Protein AF-A0A6L3ERZ7-F1 (afdb_monomer)

Nearest PDB structures (foldseek):
  7m1t-assembly1_B  TM=7.332E-01  e=2.355E+00  Methanoculleus thermophilus
  2z99-assembly1_A-2  TM=4.279E-01  e=3.075E+00  Mycobacterium tuberculosis
  3w6j-assembly1_C  TM=3.001E-01  e=1.929E+00  Geobacillus stearothermophilus

Sequence (71 aa):
MHVRCTFCRHSFNLGRDYLVDALEKAGEKKQKYHAIECPSCRKMIKVPVKQMKRYAPRQADKPDEGQASSG

Foldseek 3Di:
DWDADPPPRDIDDDDQVRLVVQLVVCVVVVHQWGWDADPPPRDTDTDGNVVSVVVHDDPVPPPPPDDDDDD

Radius of gyration: 16.47 Å; Cα contacts (8 Å, |Δi|>4): 77; chains: 1; bounding box: 60×14×31 Å

Mean predicted aligned error: 8.25 Å

Structure (mmCIF, N/CA/C/O backbone):
data_AF-A0A6L3ERZ7-F1
#
_entry.id   AF-A0A6L3ERZ7-F1
#
loop_
_atom_site.group_PDB
_atom_site.id
_atom_site.type_symbol
_atom_site.label_atom_id
_atom_site.label_alt_id
_atom_site.label_comp_id
_atom_site.label_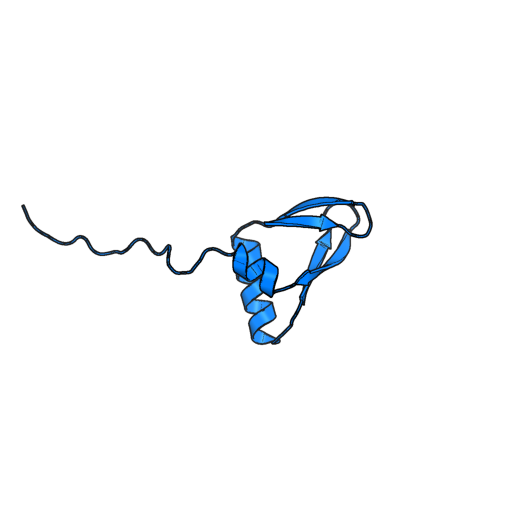asym_id
_atom_site.label_entity_id
_atom_site.label_seq_id
_atom_site.pdbx_PDB_ins_code
_atom_site.Cartn_x
_atom_site.Cartn_y
_atom_site.Cartn_z
_atom_site.occupancy
_atom_site.B_iso_or_equiv
_atom_site.auth_seq_id
_atom_site.auth_comp_id
_atom_site.auth_asym_id
_atom_site.auth_atom_id
_atom_site.pdbx_PDB_model_num
ATOM 1 N N . MET A 1 1 ? -4.273 2.952 -6.593 1.00 90.38 1 MET A N 1
ATOM 2 C CA . MET A 1 1 ? -3.539 3.960 -5.783 1.00 90.38 1 MET A CA 1
ATOM 3 C C . MET A 1 1 ? -2.107 4.054 -6.273 1.00 90.38 1 MET A C 1
ATOM 5 O O . MET A 1 1 ? -1.450 3.024 -6.322 1.00 90.38 1 MET A O 1
ATOM 9 N N . HIS A 1 2 ? -1.614 5.251 -6.586 1.00 93.94 2 HIS A N 1
ATOM 10 C CA . HIS A 1 2 ? -0.227 5.439 -7.015 1.00 93.94 2 HIS A CA 1
ATOM 11 C C . HIS A 1 2 ? 0.737 5.475 -5.819 1.00 93.94 2 HIS A C 1
ATOM 13 O O . HIS A 1 2 ? 0.480 6.168 -4.830 1.00 93.94 2 HIS A O 1
ATOM 19 N N . VAL A 1 3 ? 1.842 4.733 -5.903 1.00 93.88 3 VAL A N 1
ATOM 20 C CA . VAL A 1 3 ? 2.878 4.645 -4.869 1.00 93.88 3 VAL A CA 1
ATOM 21 C C . VAL A 1 3 ? 4.247 4.869 -5.486 1.00 93.88 3 VAL A C 1
ATOM 23 O O . VAL A 1 3 ? 4.582 4.295 -6.517 1.00 93.88 3 VAL A O 1
ATOM 26 N N . ARG A 1 4 ? 5.065 5.674 -4.807 1.00 96.19 4 ARG A N 1
ATOM 27 C CA . ARG A 1 4 ? 6.469 5.887 -5.150 1.00 96.19 4 ARG A CA 1
ATOM 28 C C . ARG A 1 4 ? 7.355 5.208 -4.113 1.00 96.19 4 ARG A C 1
ATOM 30 O O . ARG A 1 4 ? 7.254 5.507 -2.925 1.00 96.19 4 ARG A O 1
ATOM 37 N N . CYS A 1 5 ? 8.225 4.307 -4.555 1.00 96.44 5 CYS A N 1
ATOM 38 C CA . CYS A 1 5 ? 9.186 3.639 -3.684 1.00 96.44 5 CYS A CA 1
ATOM 39 C C . CYS A 1 5 ? 10.209 4.642 -3.129 1.00 96.44 5 CYS A C 1
ATOM 41 O O . CYS A 1 5 ? 10.853 5.361 -3.890 1.00 96.44 5 CYS A O 1
ATOM 43 N N . THR A 1 6 ? 10.415 4.659 -1.812 1.00 95.56 6 THR A N 1
ATOM 44 C CA . THR A 1 6 ? 11.397 5.544 -1.159 1.00 95.56 6 THR A CA 1
ATOM 45 C C . THR A 1 6 ? 12.848 5.118 -1.391 1.00 95.56 6 THR A C 1
ATOM 47 O O . THR A 1 6 ? 13.750 5.918 -1.172 1.00 95.56 6 THR A O 1
ATOM 50 N N . PHE A 1 7 ? 13.083 3.880 -1.840 1.00 96.75 7 PHE A N 1
ATOM 51 C CA . PHE A 1 7 ? 14.423 3.336 -2.078 1.00 96.75 7 PHE A CA 1
ATOM 52 C C . PHE A 1 7 ? 14.894 3.560 -3.520 1.00 96.75 7 PHE A C 1
ATOM 54 O O . PHE A 1 7 ? 15.876 4.255 -3.750 1.00 96.75 7 PHE A O 1
ATOM 61 N N . CYS A 1 8 ? 14.187 2.996 -4.506 1.00 96.94 8 CYS A N 1
ATOM 62 C CA . CYS A 1 8 ? 14.589 3.062 -5.918 1.00 96.94 8 CYS A CA 1
ATOM 63 C C . CYS A 1 8 ? 13.849 4.136 -6.725 1.00 96.94 8 CYS A C 1
ATOM 65 O O . CYS A 1 8 ? 14.106 4.291 -7.913 1.00 96.94 8 CYS A O 1
ATOM 67 N N . ARG A 1 9 ? 12.916 4.872 -6.102 1.00 96.44 9 ARG A N 1
ATOM 68 C CA . ARG A 1 9 ? 12.082 5.913 -6.734 1.00 96.44 9 ARG A CA 1
ATOM 69 C C . ARG A 1 9 ? 11.145 5.419 -7.839 1.00 96.44 9 ARG A C 1
ATOM 71 O O . ARG A 1 9 ? 10.436 6.250 -8.402 1.00 96.44 9 ARG A O 1
ATOM 78 N N . HIS A 1 10 ? 11.097 4.109 -8.101 1.00 97.00 10 HIS A N 1
ATOM 79 C CA . HIS A 1 10 ? 10.138 3.505 -9.018 1.00 97.00 10 HIS A CA 1
ATOM 80 C C . HIS A 1 10 ? 8.707 3.757 -8.539 1.00 97.00 10 HIS A C 1
ATOM 82 O O . HIS A 1 10 ? 8.395 3.649 -7.347 1.00 97.00 10 HIS A O 1
ATOM 88 N N . SER A 1 11 ? 7.857 4.093 -9.495 1.00 96.12 11 SER A N 1
ATOM 89 C CA . SER A 1 11 ? 6.462 4.444 -9.301 1.00 96.12 11 SER A CA 1
ATOM 90 C C . SER A 1 11 ? 5.589 3.320 -9.837 1.00 96.12 11 SER A C 1
ATOM 92 O O . SER A 1 11 ? 5.798 2.868 -10.957 1.00 96.12 11 SER A O 1
ATOM 94 N N . PHE A 1 12 ? 4.624 2.867 -9.045 1.00 95.44 12 PHE A N 1
ATOM 95 C CA . PHE A 1 12 ? 3.741 1.766 -9.411 1.00 95.44 12 PHE A CA 1
ATOM 96 C C . PHE A 1 12 ? 2.346 1.966 -8.822 1.00 95.44 12 PHE A C 1
ATOM 98 O O . PHE A 1 12 ? 2.145 2.730 -7.875 1.00 95.44 12 PHE A O 1
ATOM 105 N N . ASN A 1 13 ? 1.360 1.290 -9.406 1.00 94.62 13 ASN A N 1
ATOM 106 C CA . ASN A 1 13 ? -0.029 1.382 -8.977 1.00 94.62 13 ASN A CA 1
ATOM 107 C C . ASN A 1 13 ? -0.443 0.128 -8.210 1.00 94.62 13 ASN A C 1
ATOM 109 O O . ASN A 1 13 ? -0.219 -0.989 -8.660 1.00 94.62 13 ASN A O 1
ATOM 113 N N . LEU A 1 14 ? -1.102 0.330 -7.072 1.00 92.50 14 LEU A N 1
ATOM 114 C CA . LEU A 1 14 ? -1.835 -0.720 -6.375 1.00 92.50 14 LEU A CA 1
ATOM 115 C C . LEU A 1 14 ? -3.248 -0.830 -6.951 1.00 92.50 14 LEU A C 1
ATOM 117 O O . LEU A 1 14 ? -3.953 0.187 -7.035 1.00 92.50 14 LEU A O 1
ATOM 121 N N . GLY A 1 15 ? -3.636 -2.053 -7.315 1.00 91.25 15 GLY A N 1
ATOM 122 C CA . GLY A 1 15 ? -4.983 -2.406 -7.768 1.00 91.25 15 GLY A CA 1
ATOM 123 C C . GLY A 1 15 ? -6.025 -2.345 -6.648 1.00 91.25 15 GLY A C 1
ATOM 124 O O . GLY A 1 15 ? -5.681 -2.229 -5.471 1.00 91.25 15 GLY A O 1
ATOM 125 N N . ARG A 1 16 ? -7.311 -2.406 -7.016 1.00 89.81 16 ARG A N 1
ATOM 126 C CA . ARG A 1 16 ? -8.424 -2.351 -6.051 1.00 89.81 16 ARG A CA 1
ATOM 127 C C . ARG A 1 16 ? -8.435 -3.567 -5.131 1.00 89.81 16 ARG A C 1
ATOM 129 O O . ARG A 1 16 ? -8.477 -3.373 -3.922 1.00 89.81 16 ARG A O 1
ATOM 136 N N . ASP A 1 17 ? -8.301 -4.768 -5.685 1.00 90.75 17 ASP A N 1
ATOM 137 C CA . ASP A 1 17 ? -8.328 -6.020 -4.912 1.00 90.75 17 ASP A CA 1
ATOM 138 C C . ASP A 1 17 ? -7.213 -6.052 -3.866 1.00 90.75 17 ASP A C 1
ATOM 140 O O . ASP A 1 17 ? -7.442 -6.351 -2.697 1.00 90.75 17 ASP A O 1
ATOM 144 N N . TYR A 1 18 ? -6.018 -5.599 -4.256 1.00 92.31 18 TYR A N 1
ATOM 145 C CA . TYR A 1 18 ? -4.893 -5.454 -3.338 1.00 92.31 18 TYR A CA 1
ATOM 146 C C . TYR A 1 18 ? -5.193 -4.482 -2.190 1.00 92.31 18 TYR A C 1
ATOM 148 O O . TYR A 1 18 ? -4.821 -4.730 -1.047 1.00 92.31 18 TYR A O 1
ATOM 156 N N . LEU A 1 19 ? -5.840 -3.347 -2.478 1.00 92.06 19 LEU A N 1
ATOM 157 C CA . LEU A 1 19 ? -6.189 -2.371 -1.445 1.00 92.06 19 LEU A CA 1
ATOM 158 C C . LEU A 1 19 ? -7.219 -2.930 -0.458 1.00 92.06 19 LEU A C 1
ATOM 160 O O . LEU A 1 19 ? -7.112 -2.613 0.722 1.00 92.06 19 LEU A O 1
ATOM 164 N N . VAL A 1 20 ? -8.184 -3.731 -0.918 1.00 91.75 20 VAL A N 1
ATOM 165 C CA . VAL A 1 20 ? -9.185 -4.379 -0.053 1.00 91.75 20 VAL A CA 1
ATOM 166 C C . VAL A 1 20 ? -8.495 -5.354 0.902 1.00 91.75 20 VAL A C 1
ATOM 168 O O . VAL A 1 20 ? -8.546 -5.143 2.113 1.00 91.75 20 VAL A O 1
ATOM 171 N N . ASP A 1 21 ? -7.732 -6.306 0.363 1.00 92.06 21 ASP A N 1
ATOM 172 C CA . ASP A 1 21 ? -7.000 -7.307 1.150 1.00 92.06 21 ASP A CA 1
ATOM 173 C C . ASP A 1 21 ? -6.011 -6.660 2.142 1.00 92.06 21 ASP A C 1
ATOM 175 O O . ASP A 1 21 ? -5.943 -7.015 3.323 1.00 92.06 21 ASP A O 1
ATOM 179 N N . ALA A 1 22 ? -5.281 -5.631 1.701 1.00 91.94 22 ALA A N 1
ATOM 180 C CA . ALA A 1 22 ? -4.349 -4.907 2.558 1.00 91.94 22 ALA A CA 1
ATOM 181 C C . ALA A 1 22 ? -5.041 -4.169 3.715 1.00 91.94 22 ALA A C 1
ATOM 183 O O . ALA A 1 22 ? -4.474 -4.061 4.809 1.00 91.94 22 ALA A O 1
ATOM 184 N N . LEU A 1 23 ? -6.245 -3.634 3.484 1.00 92.25 23 LEU A N 1
ATOM 185 C CA . LEU A 1 23 ? -7.029 -2.943 4.505 1.00 92.25 23 LEU A CA 1
ATOM 186 C C . LEU A 1 23 ? -7.641 -3.907 5.517 1.00 92.25 23 LEU A C 1
ATOM 188 O O . LEU A 1 23 ? -7.640 -3.572 6.703 1.00 92.25 23 LEU A O 1
ATOM 192 N N . GLU A 1 24 ? -8.108 -5.077 5.082 1.00 91.81 24 GLU A N 1
ATOM 193 C CA . GLU A 1 24 ? -8.599 -6.135 5.972 1.00 91.81 24 GLU A CA 1
ATOM 194 C C . GLU A 1 24 ? -7.485 -6.590 6.920 1.00 91.81 24 GLU A C 1
ATOM 196 O O . GLU A 1 24 ? -7.601 -6.424 8.138 1.00 91.81 24 GLU A O 1
ATOM 201 N N . LYS A 1 25 ? -6.327 -6.977 6.367 1.00 90.50 25 LYS A N 1
ATOM 202 C CA . LYS A 1 25 ? -5.148 -7.401 7.147 1.00 90.50 25 LYS A CA 1
ATOM 203 C C . LYS A 1 25 ? -4.655 -6.327 8.117 1.00 90.50 25 LYS A C 1
ATOM 205 O O . LYS A 1 25 ? -4.209 -6.623 9.230 1.00 90.50 25 LYS A O 1
ATOM 210 N N . ALA A 1 26 ? -4.687 -5.061 7.699 1.00 90.12 26 ALA A N 1
ATOM 211 C CA . ALA A 1 26 ? -4.299 -3.947 8.559 1.00 90.12 26 ALA A CA 1
ATOM 212 C C . ALA A 1 26 ? -5.330 -3.675 9.667 1.00 90.12 26 ALA A C 1
ATOM 214 O O . ALA A 1 26 ? -4.943 -3.270 10.767 1.00 90.12 26 ALA A O 1
ATOM 215 N N . GLY A 1 27 ? -6.618 -3.892 9.38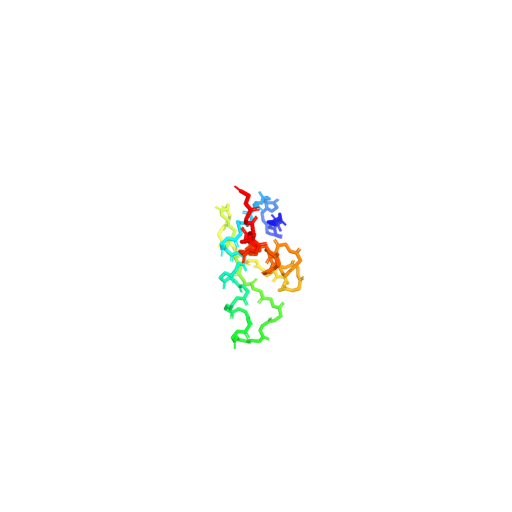6 1.00 87.81 27 GLY A N 1
ATOM 216 C CA . GLY A 1 27 ? -7.720 -3.765 10.335 1.00 87.81 27 GLY A CA 1
ATOM 217 C C . GLY A 1 27 ? -7.640 -4.798 11.455 1.00 87.81 27 GLY A C 1
ATOM 218 O O . GLY A 1 27 ? -7.661 -4.413 12.624 1.00 87.81 27 GLY A O 1
ATOM 219 N N . GLU A 1 28 ? -7.440 -6.072 11.107 1.00 87.25 28 GLU A N 1
ATOM 220 C CA . GLU A 1 28 ? -7.284 -7.174 12.069 1.00 87.25 28 GLU A CA 1
ATOM 221 C C . GLU A 1 28 ? -6.156 -6.904 13.071 1.00 87.25 28 GLU A C 1
ATOM 223 O O . GLU A 1 28 ? -6.304 -7.080 14.280 1.00 87.25 28 GLU A O 1
ATOM 228 N N . LYS A 1 29 ? -5.025 -6.394 12.576 1.00 86.75 29 LYS A N 1
ATOM 229 C CA . LYS A 1 29 ? -3.832 -6.119 13.389 1.00 86.75 29 LYS A CA 1
ATOM 230 C C . LYS A 1 29 ? -3.808 -4.709 13.990 1.00 86.75 29 LYS A C 1
ATOM 232 O O . LYS A 1 29 ? -2.808 -4.334 14.602 1.00 86.75 29 LYS A O 1
ATOM 237 N N . LYS A 1 30 ? -4.859 -3.901 13.784 1.00 88.12 30 LYS A N 1
ATOM 238 C CA . LYS A 1 30 ? -4.943 -2.475 14.171 1.00 88.12 30 LYS A CA 1
ATOM 239 C C . LYS A 1 30 ? -3.700 -1.664 13.760 1.00 88.12 30 LYS A C 1
ATOM 241 O O . LYS A 1 30 ? -3.251 -0.763 14.472 1.00 88.12 30 LYS A O 1
ATOM 246 N N . GLN A 1 31 ? -3.117 -1.985 12.606 1.00 90.62 31 GLN A N 1
ATOM 247 C CA . GLN A 1 31 ? -1.873 -1.377 12.139 1.00 90.62 31 GLN A CA 1
ATOM 248 C C . GLN A 1 31 ? -2.120 -0.002 11.513 1.00 90.62 31 GLN A C 1
ATOM 250 O O . GLN A 1 31 ? -3.079 0.219 10.776 1.00 90.62 31 GLN A O 1
ATOM 255 N N . LYS A 1 32 ? -1.207 0.944 11.769 1.00 93.56 32 LYS A N 1
ATOM 256 C CA . LYS A 1 32 ? -1.224 2.279 11.137 1.00 93.56 32 LYS A CA 1
ATOM 257 C C . LYS A 1 32 ? -0.652 2.268 9.713 1.00 93.56 32 LYS A C 1
ATOM 259 O O . LYS A 1 32 ? -0.965 3.153 8.913 1.00 93.56 32 LYS A O 1
ATOM 264 N N . TYR A 1 33 ? 0.175 1.272 9.402 1.00 94.38 33 TYR A N 1
ATOM 265 C CA . TYR A 1 33 ? 0.898 1.142 8.141 1.00 94.38 33 TYR A CA 1
ATOM 266 C C . TYR A 1 33 ? 0.786 -0.285 7.620 1.00 94.38 33 TYR A C 1
ATOM 268 O O . TYR A 1 33 ? 0.876 -1.224 8.404 1.00 94.38 33 TYR A O 1
ATOM 276 N N . HIS A 1 34 ? 0.655 -0.426 6.307 1.00 94.12 34 HIS A N 1
ATOM 277 C CA . HIS A 1 34 ? 0.758 -1.696 5.604 1.00 94.12 34 HIS A CA 1
ATOM 278 C C . HIS A 1 34 ? 2.102 -1.747 4.866 1.00 94.12 34 HIS A C 1
ATOM 280 O O . HIS A 1 34 ? 2.520 -0.751 4.269 1.00 94.12 34 HIS A O 1
ATOM 286 N N . ALA A 1 35 ? 2.814 -2.868 4.956 1.00 94.25 35 ALA A N 1
ATOM 287 C CA . ALA A 1 35 ? 4.111 -3.040 4.311 1.00 94.25 35 ALA A CA 1
ATOM 288 C C . ALA A 1 35 ? 3.921 -3.715 2.950 1.00 94.25 35 ALA A C 1
ATOM 290 O O . ALA A 1 35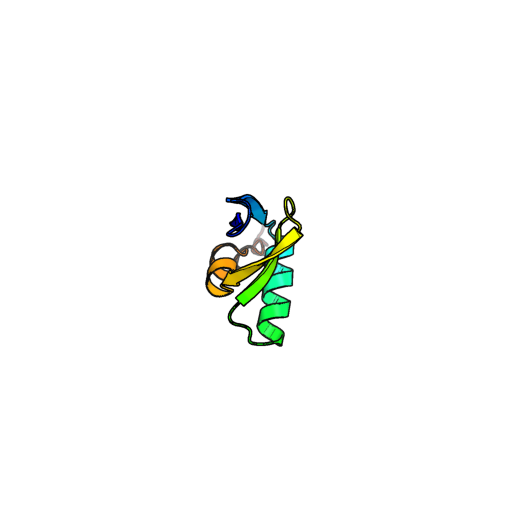 ? 3.305 -4.773 2.880 1.00 94.25 35 ALA A O 1
ATOM 291 N N . ILE A 1 36 ? 4.459 -3.113 1.892 1.00 94.00 36 ILE A N 1
ATOM 292 C CA . ILE A 1 36 ? 4.341 -3.625 0.522 1.00 94.00 36 ILE A CA 1
ATOM 293 C C . ILE A 1 36 ? 5.724 -3.817 -0.087 1.00 94.00 36 ILE A C 1
ATOM 295 O O . ILE A 1 36 ? 6.633 -3.030 0.183 1.00 94.00 36 ILE A O 1
ATOM 299 N N . GLU A 1 37 ? 5.880 -4.833 -0.926 1.00 96.19 37 GLU A N 1
ATOM 300 C CA . GLU A 1 37 ? 7.115 -5.058 -1.670 1.00 96.19 37 GLU A CA 1
ATOM 301 C C . GLU A 1 37 ? 7.128 -4.205 -2.948 1.00 96.19 37 GLU A C 1
ATOM 303 O O . GLU A 1 37 ? 6.154 -4.163 -3.698 1.00 96.19 37 GLU A O 1
ATOM 308 N N . CYS A 1 38 ? 8.228 -3.491 -3.207 1.00 96.50 38 CYS A N 1
ATOM 309 C CA . CYS A 1 38 ? 8.395 -2.778 -4.470 1.00 96.50 38 CYS A CA 1
ATOM 310 C C . CYS A 1 38 ? 8.684 -3.770 -5.614 1.00 96.50 38 CYS A C 1
ATOM 312 O O . CYS A 1 38 ? 9.689 -4.477 -5.532 1.00 96.50 38 CYS A O 1
ATOM 314 N N . PRO A 1 39 ? 7.932 -3.749 -6.731 1.00 96.19 39 PRO A N 1
ATOM 315 C CA . PRO A 1 39 ? 8.126 -4.696 -7.836 1.00 96.19 39 PRO A CA 1
ATOM 316 C C . PRO A 1 39 ? 9.470 -4.526 -8.564 1.00 96.19 39 PRO A C 1
ATOM 318 O O . PRO A 1 39 ? 9.913 -5.430 -9.260 1.00 96.19 39 PRO A O 1
ATOM 321 N N . SER A 1 40 ? 10.134 -3.375 -8.404 1.00 97.25 40 SER A N 1
ATOM 322 C CA . SER A 1 40 ? 11.417 -3.086 -9.053 1.00 97.25 40 SER A CA 1
ATOM 323 C C . SER A 1 40 ? 12.624 -3.486 -8.195 1.00 97.25 40 SER A C 1
ATOM 325 O O . SER A 1 40 ? 13.506 -4.189 -8.673 1.00 97.25 40 SER A O 1
ATOM 327 N N . CYS A 1 41 ? 12.690 -3.059 -6.927 1.00 97.44 41 CYS A N 1
ATOM 328 C CA . CYS A 1 41 ? 13.868 -3.295 -6.075 1.00 97.44 41 CYS A CA 1
ATOM 329 C C . CYS A 1 41 ? 13.648 -4.309 -4.948 1.00 97.44 41 CYS A C 1
ATOM 331 O O . CYS A 1 41 ? 14.567 -4.550 -4.165 1.00 97.44 41 CYS A O 1
ATOM 333 N N . ARG A 1 42 ? 12.432 -4.855 -4.826 1.00 96.50 42 ARG A N 1
ATOM 334 C CA . ARG A 1 42 ? 12.018 -5.826 -3.800 1.00 96.50 42 ARG A CA 1
ATOM 335 C C . ARG A 1 42 ? 12.234 -5.375 -2.350 1.00 96.50 42 ARG A C 1
ATOM 337 O O . ARG A 1 42 ? 12.244 -6.173 -1.422 1.00 96.50 42 ARG A O 1
ATOM 344 N N . LYS A 1 43 ? 12.401 -4.068 -2.117 1.00 97.44 43 LYS A N 1
ATOM 345 C CA . LYS A 1 43 ? 12.422 -3.498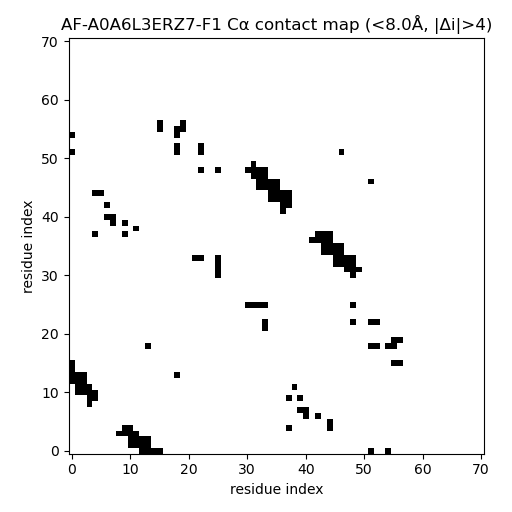 -0.764 1.00 97.44 43 LYS A CA 1
ATOM 346 C C . LYS A 1 43 ? 10.998 -3.316 -0.249 1.00 97.44 43 LYS A C 1
ATOM 348 O O . LY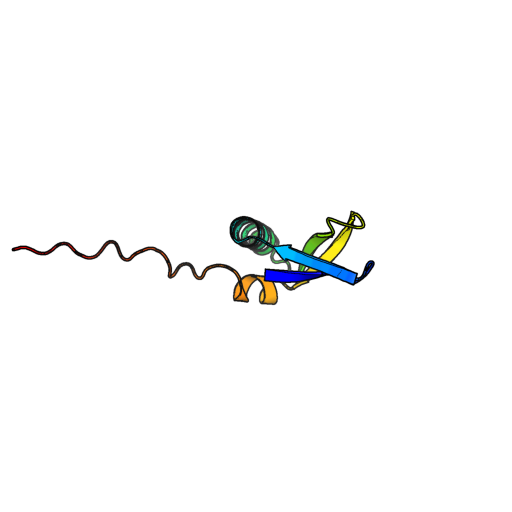S A 1 43 ? 10.116 -2.882 -0.991 1.00 97.44 43 LYS A O 1
ATOM 353 N N . MET A 1 44 ? 10.817 -3.574 1.044 1.00 96.62 44 MET A N 1
ATOM 354 C CA . MET A 1 44 ? 9.562 -3.332 1.749 1.00 96.62 44 MET A CA 1
ATOM 355 C C . MET A 1 44 ? 9.398 -1.842 2.056 1.00 96.62 44 MET A C 1
ATOM 357 O O . MET A 1 44 ? 10.229 -1.253 2.749 1.00 96.62 44 MET A O 1
ATOM 361 N N . ILE A 1 45 ? 8.312 -1.234 1.582 1.00 95.12 45 ILE A N 1
ATOM 362 C CA . 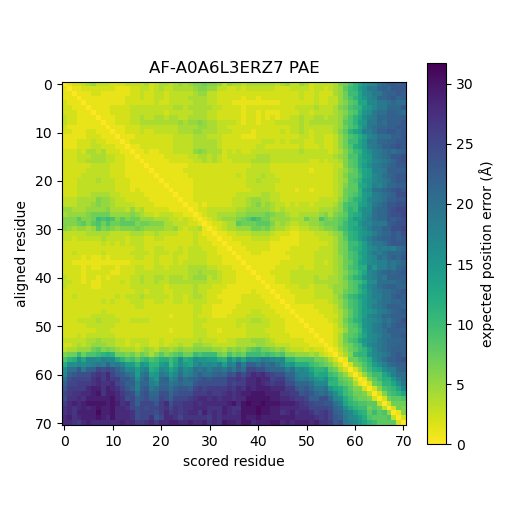ILE A 1 45 ? 7.941 0.154 1.880 1.00 95.12 45 ILE A CA 1
ATOM 363 C C . ILE A 1 45 ? 6.674 0.196 2.732 1.00 95.12 45 ILE A C 1
ATOM 365 O O . ILE A 1 45 ? 5.754 -0.601 2.557 1.00 95.12 45 ILE A O 1
ATOM 369 N N . LYS A 1 46 ? 6.626 1.139 3.675 1.00 94.56 46 LYS A N 1
ATOM 370 C CA . LYS A 1 46 ? 5.474 1.336 4.561 1.00 94.56 46 LYS A CA 1
ATOM 371 C C . LYS A 1 46 ? 4.511 2.334 3.936 1.00 94.56 46 LYS A C 1
ATOM 373 O O . LYS A 1 46 ? 4.871 3.486 3.710 1.00 94.56 46 LYS A O 1
ATOM 378 N N . VAL A 1 47 ? 3.275 1.907 3.718 1.00 93.25 47 VAL A N 1
ATOM 379 C CA . VAL A 1 47 ? 2.196 2.747 3.202 1.00 93.25 47 VAL A CA 1
ATOM 380 C C . VAL A 1 47 ? 1.191 3.028 4.323 1.00 93.25 47 VAL A C 1
ATOM 382 O O . VAL A 1 47 ? 0.732 2.091 4.976 1.00 93.25 47 VAL A O 1
ATOM 385 N N . PRO A 1 48 ? 0.819 4.294 4.584 1.00 94.38 48 PRO A N 1
ATOM 386 C CA . PRO A 1 48 ? -0.178 4.614 5.598 1.00 94.38 48 PRO A CA 1
ATOM 387 C C . PRO A 1 48 ? -1.549 4.025 5.253 1.00 94.38 48 PRO A C 1
ATOM 389 O O . PRO A 1 48 ? -2.109 4.304 4.192 1.00 94.38 48 PRO A O 1
ATOM 392 N N . VAL A 1 49 ? -2.159 3.311 6.197 1.00 93.56 49 VAL A N 1
ATOM 393 C CA . VAL A 1 49 ? -3.499 2.718 6.027 1.00 93.56 49 VAL A CA 1
ATOM 394 C C . VAL A 1 49 ? -4.547 3.801 5.746 1.00 93.56 49 VAL A C 1
ATOM 396 O O . VAL A 1 49 ? -5.422 3.630 4.903 1.00 93.56 49 VAL A O 1
ATOM 399 N N . LYS A 1 50 ? -4.410 4.982 6.367 1.00 92.50 50 LYS A N 1
ATOM 400 C CA . LYS A 1 50 ? -5.258 6.160 6.093 1.00 92.50 50 LYS A CA 1
ATOM 401 C C . LYS A 1 50 ? -5.185 6.625 4.632 1.00 92.50 50 LYS A C 1
ATOM 403 O O . LYS A 1 50 ? -6.145 7.193 4.119 1.00 92.50 50 LYS A O 1
ATOM 408 N N . GLN A 1 51 ? -4.051 6.434 3.960 1.00 91.75 51 GLN A N 1
ATOM 409 C CA . GLN A 1 51 ? -3.936 6.715 2.531 1.00 91.75 51 GLN A CA 1
ATOM 410 C C . GLN A 1 51 ? -4.663 5.641 1.724 1.00 91.75 51 GLN A C 1
ATOM 412 O O . GLN A 1 51 ? -5.482 5.993 0.886 1.00 91.75 51 GLN A O 1
ATOM 417 N N . MET A 1 52 ? -4.449 4.361 2.032 1.00 92.00 52 MET A N 1
ATOM 418 C CA . MET A 1 52 ? -5.105 3.242 1.340 1.00 92.00 52 MET A CA 1
ATOM 419 C C . MET A 1 52 ? -6.635 3.350 1.405 1.00 92.00 52 MET A C 1
ATOM 421 O O . MET A 1 52 ? -7.288 3.265 0.371 1.00 92.00 52 MET A O 1
ATOM 425 N N . LYS A 1 53 ? -7.200 3.687 2.574 1.00 91.00 53 LYS A N 1
ATOM 426 C CA . LYS A 1 53 ? -8.648 3.912 2.762 1.00 91.00 53 LYS A CA 1
ATOM 427 C C . LYS A 1 53 ? -9.247 4.992 1.854 1.00 91.00 53 LYS A C 1
ATOM 429 O O . LYS A 1 53 ? -10.434 4.936 1.568 1.00 91.00 53 LYS A O 1
ATOM 434 N N . ARG A 1 54 ? -8.458 5.980 1.414 1.00 90.06 54 ARG A N 1
ATOM 435 C CA . ARG A 1 54 ? -8.936 7.043 0.508 1.00 90.06 54 ARG A CA 1
ATOM 436 C C . ARG A 1 54 ? -9.072 6.580 -0.941 1.00 90.06 54 ARG A C 1
ATOM 438 O O . ARG A 1 54 ? -9.837 7.181 -1.681 1.00 90.06 54 ARG A O 1
ATOM 445 N N . TYR A 1 55 ? -8.313 5.558 -1.332 1.00 88.00 55 TYR A N 1
ATOM 446 C CA . TYR A 1 55 ? -8.290 5.023 -2.695 1.00 88.00 55 TYR A CA 1
ATOM 447 C C . TYR A 1 55 ? -8.977 3.664 -2.821 1.00 88.00 55 TYR A C 1
ATOM 449 O O . TYR A 1 55 ? -9.195 3.203 -3.940 1.00 88.00 55 TYR A O 1
ATOM 457 N N . ALA A 1 56 ? -9.265 3.005 -1.700 1.00 85.12 56 ALA A N 1
ATOM 458 C CA . ALA A 1 56 ? -10.087 1.813 -1.697 1.00 85.12 56 ALA A CA 1
ATOM 459 C C . ALA A 1 56 ? -11.501 2.169 -2.176 1.00 85.12 56 ALA A C 1
ATOM 461 O O . ALA A 1 56 ? -11.990 3.261 -1.856 1.00 85.12 56 ALA A O 1
ATOM 462 N N . PRO A 1 57 ? -12.152 1.278 -2.943 1.00 76.75 57 PRO A N 1
ATOM 463 C CA . PRO A 1 57 ? -13.547 1.469 -3.302 1.00 76.75 57 PRO A CA 1
ATOM 464 C C . PRO A 1 57 ? -14.354 1.666 -2.015 1.00 76.75 57 PRO A C 1
ATOM 466 O O . PRO A 1 57 ? -14.249 0.877 -1.073 1.00 76.75 57 PRO A O 1
ATOM 469 N N . ARG A 1 58 ? -15.126 2.757 -1.941 1.00 66.00 58 ARG A N 1
ATOM 470 C CA . ARG A 1 58 ? -16.130 2.881 -0.884 1.00 66.00 58 ARG A CA 1
ATOM 471 C C . ARG A 1 58 ? -17.103 1.727 -1.097 1.00 66.00 58 ARG A C 1
ATOM 473 O O . ARG A 1 58 ? -17.556 1.518 -2.214 1.00 66.00 58 ARG A O 1
ATOM 480 N N . GLN A 1 59 ? -17.469 1.022 -0.032 1.00 56.94 59 GLN A N 1
ATOM 481 C CA . GLN A 1 59 ? -18.489 -0.039 -0.073 1.00 56.94 59 GLN A CA 1
ATOM 482 C C . GLN A 1 59 ? -19.872 0.453 -0.572 1.00 56.94 59 GLN A C 1
ATOM 484 O O . GLN A 1 59 ? -20.786 -0.348 -0.708 1.00 56.94 59 GLN A O 1
ATOM 489 N N . ALA A 1 60 ? -20.019 1.754 -0.854 1.00 49.53 60 ALA A N 1
ATOM 490 C CA . ALA A 1 60 ? -21.187 2.388 -1.458 1.00 49.53 60 ALA A CA 1
ATOM 491 C C . ALA A 1 60 ? -21.314 2.173 -2.982 1.00 49.53 60 ALA A C 1
ATOM 493 O O . ALA A 1 60 ? -22.261 2.672 -3.569 1.00 49.53 60 ALA A O 1
ATOM 494 N N . ASP A 1 61 ? -20.393 1.438 -3.609 1.00 48.56 61 ASP A N 1
ATOM 495 C CA . ASP A 1 61 ? -20.530 0.933 -4.985 1.00 48.56 61 ASP A CA 1
ATOM 496 C C . ASP A 1 61 ? -20.933 -0.558 -4.958 1.00 48.56 61 ASP A C 1
ATOM 498 O O . ASP A 1 61 ? -20.369 -1.410 -5.640 1.00 48.56 61 ASP A O 1
ATOM 502 N N . LYS A 1 62 ? -21.892 -0.915 -4.096 1.00 45.19 62 LYS A N 1
ATOM 503 C CA . LYS A 1 62 ? -22.828 -1.970 -4.489 1.00 45.19 62 LYS A CA 1
ATOM 504 C C . LYS A 1 62 ? -23.806 -1.285 -5.443 1.00 45.19 62 LYS A C 1
ATOM 506 O O . LYS A 1 62 ? -24.345 -0.255 -5.037 1.00 45.19 62 LYS A O 1
ATOM 511 N N . PRO A 1 63 ? -24.033 -1.785 -6.672 1.00 49.69 63 PRO A N 1
ATOM 512 C CA . PRO A 1 63 ? -25.202 -1.349 -7.414 1.00 49.69 63 PRO A CA 1
ATOM 513 C C . PRO A 1 63 ? -26.400 -1.564 -6.490 1.00 49.69 63 PRO A C 1
ATOM 515 O O . PRO A 1 63 ? -26.562 -2.641 -5.913 1.00 49.69 63 PRO A O 1
ATOM 518 N N . ASP A 1 64 ? -27.145 -0.491 -6.264 1.00 47.41 64 ASP A N 1
ATOM 519 C CA . ASP A 1 64 ? -28.433 -0.525 -5.601 1.00 47.41 64 ASP A CA 1
ATOM 520 C C . ASP A 1 64 ? -29.313 -1.491 -6.402 1.00 47.41 64 ASP A C 1
ATOM 522 O O . ASP A 1 64 ? -29.771 -1.191 -7.505 1.00 47.41 64 ASP A O 1
ATOM 526 N N . GLU A 1 65 ? -29.446 -2.717 -5.901 1.00 52.19 65 GLU A N 1
ATOM 527 C CA . GLU A 1 65 ? -30.420 -3.689 -6.377 1.00 52.19 65 GLU A CA 1
ATOM 528 C C . GLU A 1 65 ? -31.788 -3.185 -5.895 1.00 52.19 65 GLU A C 1
ATOM 530 O O . GLU A 1 65 ? -32.305 -3.584 -4.856 1.00 52.19 65 GLU A O 1
ATOM 535 N N . GLY A 1 66 ? -32.297 -2.182 -6.612 1.00 55.44 66 GLY A N 1
ATOM 536 C CA . GLY A 1 66 ? -3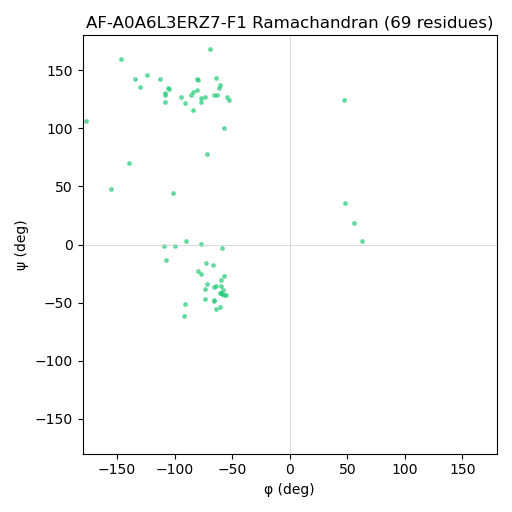3.424 -1.349 -6.211 1.00 55.44 66 GLY A CA 1
ATOM 537 C C . GLY A 1 66 ? -34.148 -0.739 -7.409 1.00 55.44 66 GLY A C 1
ATOM 538 O O . GLY A 1 66 ? -34.448 0.449 -7.429 1.00 55.44 66 GLY A O 1
ATOM 539 N N . GLN A 1 67 ? -34.471 -1.548 -8.423 1.00 51.56 67 GLN A N 1
ATOM 540 C CA . GLN A 1 67 ? -35.531 -1.189 -9.371 1.00 51.56 67 GLN A CA 1
ATOM 541 C C . GLN A 1 67 ? -36.389 -2.404 -9.729 1.00 51.56 67 GLN A C 1
ATOM 543 O O . GLN A 1 67 ? -36.372 -2.919 -10.841 1.00 51.56 67 GLN A O 1
ATOM 548 N N . ALA A 1 68 ? -37.177 -2.850 -8.752 1.00 61.34 68 ALA A N 1
ATOM 54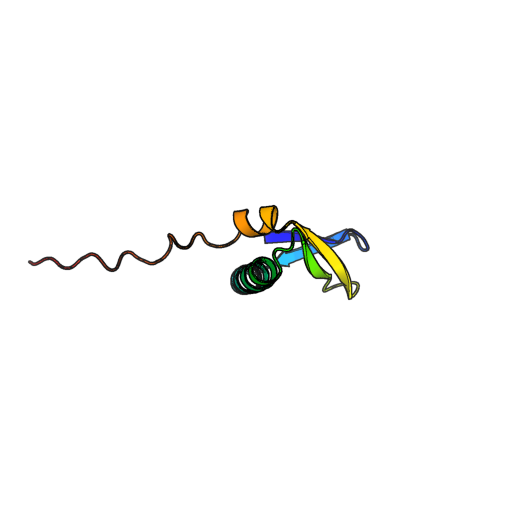9 C CA . ALA A 1 68 ? -38.484 -3.417 -9.039 1.00 61.34 68 ALA A CA 1
ATOM 550 C C . ALA A 1 68 ? -39.483 -2.255 -9.151 1.00 61.34 68 ALA A C 1
ATOM 552 O O . ALA A 1 68 ? -39.688 -1.554 -8.162 1.00 61.34 68 ALA A O 1
ATOM 553 N N . SER A 1 69 ? -40.081 -2.043 -10.330 1.00 57.59 69 SER A N 1
ATOM 554 C CA . SER A 1 69 ? -41.458 -1.539 -10.515 1.00 57.59 69 SER A CA 1
ATOM 555 C C . SER A 1 69 ? -41.832 -1.486 -12.005 1.00 57.59 69 SER A C 1
ATOM 557 O O . SER A 1 69 ? -41.355 -0.631 -12.738 1.00 57.59 69 SER A O 1
ATOM 559 N N . SER A 1 70 ? -42.677 -2.443 -12.396 1.00 62.00 70 SER A N 1
ATOM 560 C CA . SER A 1 70 ? -43.954 -2.285 -13.114 1.00 62.00 70 SER A CA 1
ATOM 561 C C . SER A 1 70 ? -44.063 -1.382 -14.356 1.00 62.00 70 SER A C 1
ATOM 563 O O . SER A 1 70 ? -43.892 -0.168 -14.277 1.00 62.00 70 SER A O 1
ATOM 565 N N . GLY A 1 71 ? -44.540 -1.988 -15.449 1.00 54.22 71 GLY A N 1
ATOM 566 C CA . GLY A 1 71 ? -45.113 -1.348 -16.637 1.00 54.22 71 GLY A CA 1
ATOM 567 C C . GLY A 1 71 ? -45.698 -2.394 -17.570 1.00 54.22 71 GLY A C 1
ATOM 568 O O . GLY A 1 71 ? -44.886 -3.030 -18.272 1.00 54.22 71 GLY A O 1
#

pLDDT: mean 85.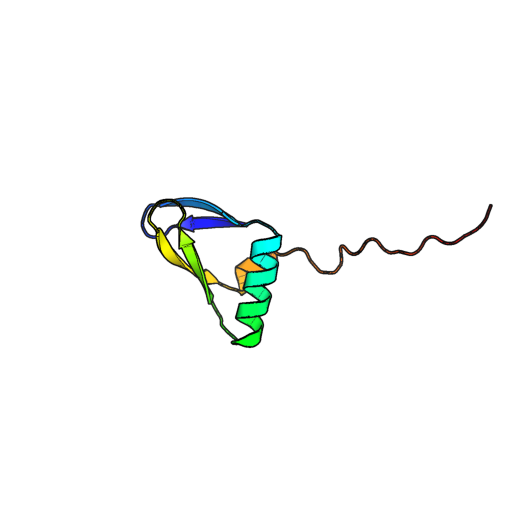2, std 15.97, range [45.19, 97.44]

Secondary structure (DSSP, 8-state):
-EEE-TTT--EEE--HHHHHHHHHHHHHTT-SEEEEE-TTT--EEEEEHHHHHHHSPPTT-S---------

Solvent-accessible surface area (backbone atoms only — not comparable to full-atom values): 4599 Å² total; per-residue (Å²): 75,85,47,68,41,90,83,80,62,55,70,50,71,50,54,62,70,58,41,51,56,49,47,52,60,24,56,79,68,69,42,69,54,42,77,43,71,38,92,85,77,66,49,76,45,79,42,50,41,76,58,48,64,73,61,32,80,63,84,80,75,54,80,78,92,74,81,89,77,89,134